Protein AF-A0A401Z4P4-F1 (afdb_monomer)

Secondary structure (DSSP, 8-state):
---------S-S----TT----PPP-PPP--SSSHHHHHHHHHHHHHHHTT--EEEEEEE--TTSHHHHHHHHTT-EEEEEEEEEETTEEEEEEEEEEEE--TT--

Nearest PDB structures (foldseek):
  2cnt-assembly4_D  TM=7.898E-01  e=1.448E-03  Salmonella enterica subsp. enterica serovar Typhimurium str. LT2
  5isv-assembly2_B  TM=7.639E-01  e=3.065E-03  Escherichia coli O157:H7
  3dr8-assembly1_B  TM=7.221E-01  e=4.190E-03  unclassified
  4hnx-assembly1_B  TM=7.242E-01  e=2.439E-01  Saccharomyces cerevisiae S288C
  6hd7-assembly1_u  TM=7.418E-01  e=5.164E-01  Saccharomyces cerevisiae

Solvent-accessible surface area (backbone atoms only — not comparable to full-atom values): 6973 Å² total; per-residue (Å²): 136,82,81,67,87,74,87,76,80,86,83,70,88,70,82,60,96,80,72,77,81,80,75,81,81,83,74,88,87,69,89,83,90,52,55,71,60,52,52,52,51,50,50,50,53,50,28,57,76,67,74,47,48,69,51,74,47,75,36,63,51,53,90,91,33,60,63,49,55,54,43,38,78,74,60,34,41,87,73,48,76,48,71,45,84,39,91,99,50,77,60,45,45,31,27,39,31,37,30,75,53,69,90,79,82,120

Sequence (106 aa):
MWVLVGAW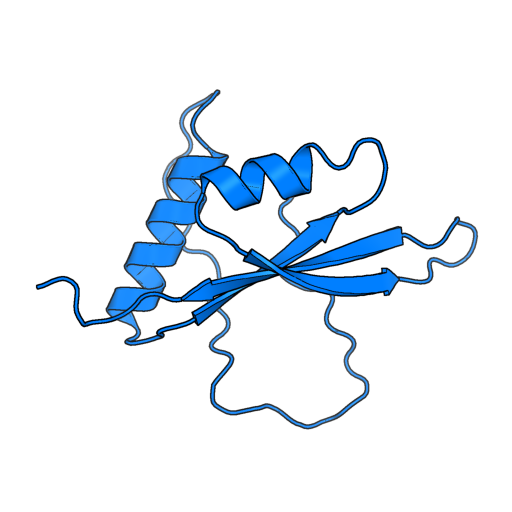SMASGRRSSRCCRIAGHRPPLRRSGGLGAALIEDVRREATRRAVDLIRVDCYAGGDGALVEQYRTFGFSPLTQFAVERPGHPSWPGRLLGMRLNSRQR

pLDDT: mean 71.93, std 25.68, range [21.75, 95.81]

Foldseek 3Di:
DDQPPDDDDPPPPDDPVQDDDPPDDDDDDDDDDCPVVVSLVVVLVVCVVVVRFKDKGWWFCDDPRVRVVVVVVVQKDWDDWDWADDVPDGTGIITMIMHTRPPPPD

Radius of gyration: 14.95 Å; Cα contacts (8 Å, |Δi|>4): 115; chains: 1; bounding box: 30×39×50 Å

InterPro domains:
  IPR016181 Acyl-CoA N-acyltransferase [SSF55729] (31-94)

Organism: NCBI:txid516124

Mean predicted aligned error: 11.23 Å

Structure (mmCIF, N/CA/C/O backbone):
data_AF-A0A401Z4P4-F1
#
_entry.id   AF-A0A401Z4P4-F1
#
loop_
_atom_site.group_PDB
_atom_site.id
_atom_site.type_symbol
_atom_site.label_atom_id
_atom_site.label_alt_id
_atom_site.label_comp_id
_atom_site.label_asym_id
_atom_site.label_entity_id
_atom_site.label_seq_id
_atom_site.pdbx_PDB_ins_code
_atom_site.Cartn_x
_atom_site.Cartn_y
_atom_site.Cartn_z
_atom_site.occupancy
_atom_site.B_iso_or_equiv
_atom_site.auth_seq_id
_atom_site.auth_comp_id
_atom_site.auth_asym_id
_atom_site.auth_atom_id
_atom_site.pdbx_PDB_model_num
ATOM 1 N N . MET A 1 1 ? -6.489 10.898 -11.668 1.00 21.75 1 MET A N 1
ATOM 2 C CA . MET A 1 1 ? -5.570 9.810 -11.278 1.00 21.75 1 MET A CA 1
ATOM 3 C C . MET A 1 1 ? -6.401 8.765 -10.559 1.00 21.75 1 MET A C 1
ATOM 5 O O . MET A 1 1 ? -6.907 9.041 -9.480 1.00 21.75 1 MET A O 1
ATOM 9 N N . TRP A 1 2 ? -6.695 7.665 -11.246 1.00 22.17 2 TRP A N 1
ATOM 10 C CA . TRP A 1 2 ? -7.645 6.649 -10.802 1.00 22.17 2 TRP A CA 1
ATOM 11 C C . TRP A 1 2 ? -6.963 5.715 -9.801 1.00 22.17 2 TRP A C 1
ATOM 13 O O . TRP A 1 2 ? -5.975 5.075 -10.144 1.00 22.17 2 TRP A O 1
ATOM 23 N N . VAL A 1 3 ? -7.487 5.631 -8.577 1.00 26.14 3 VAL A N 1
ATOM 24 C CA . VAL A 1 3 ? -7.255 4.461 -7.724 1.00 26.14 3 VAL A CA 1
ATOM 25 C C . VAL A 1 3 ? -8.168 3.381 -8.289 1.00 26.14 3 VAL A C 1
ATOM 27 O O . VAL A 1 3 ? -9.374 3.388 -8.044 1.00 26.14 3 VAL A O 1
ATOM 30 N N . LEU A 1 4 ? -7.616 2.515 -9.135 1.00 29.33 4 LEU A N 1
ATOM 31 C CA . LEU A 1 4 ? -8.276 1.270 -9.504 1.00 29.33 4 LEU A CA 1
ATOM 32 C C . LEU A 1 4 ? -8.340 0.415 -8.239 1.00 29.33 4 LEU A C 1
ATOM 34 O O . LEU A 1 4 ? -7.389 -0.269 -7.902 1.00 29.33 4 LEU A O 1
ATOM 38 N N . VAL A 1 5 ? -9.459 0.491 -7.520 1.00 34.66 5 VAL A N 1
ATOM 39 C CA . VAL A 1 5 ? -9.862 -0.573 -6.604 1.00 34.66 5 VAL A CA 1
ATOM 40 C C . VAL A 1 5 ? -10.415 -1.685 -7.485 1.00 34.66 5 VAL A C 1
ATOM 42 O O . VAL A 1 5 ? -11.586 -1.657 -7.863 1.00 34.66 5 VAL A O 1
ATOM 45 N N . GLY A 1 6 ? -9.569 -2.652 -7.830 1.00 32.50 6 GLY A N 1
ATOM 46 C CA . GLY A 1 6 ? -10.015 -3.910 -8.414 1.00 32.50 6 GLY A CA 1
ATOM 47 C C . GLY A 1 6 ? -9.419 -4.241 -9.773 1.00 32.50 6 GLY A C 1
ATOM 48 O O . GLY A 1 6 ? -10.048 -4.030 -10.804 1.00 32.50 6 GLY A O 1
ATOM 49 N N . ALA A 1 7 ? -8.303 -4.958 -9.739 1.00 28.70 7 ALA A N 1
ATOM 50 C CA . ALA A 1 7 ? -8.064 -6.066 -10.655 1.00 28.70 7 ALA A CA 1
ATOM 51 C C . ALA A 1 7 ? -7.546 -7.283 -9.870 1.00 28.70 7 ALA A C 1
ATOM 53 O O . ALA A 1 7 ? -6.397 -7.692 -10.007 1.00 28.70 7 ALA A O 1
ATOM 54 N N . TRP A 1 8 ? -8.399 -7.882 -9.027 1.00 32.97 8 TRP A N 1
ATOM 55 C CA . TRP A 1 8 ? -8.172 -9.272 -8.624 1.00 32.97 8 TRP A CA 1
ATOM 56 C C . TRP A 1 8 ? -8.905 -10.189 -9.597 1.00 32.97 8 TRP A C 1
ATOM 58 O O . TRP A 1 8 ? -10.129 -10.124 -9.733 1.00 32.97 8 TRP A O 1
ATOM 68 N N . SER A 1 9 ? -8.107 -10.993 -10.298 1.00 30.97 9 SER A N 1
ATOM 69 C CA . SER A 1 9 ? -8.522 -11.944 -11.319 1.00 30.97 9 SER A CA 1
ATOM 70 C C . SER A 1 9 ? -9.607 -12.895 -10.810 1.00 30.97 9 SER A C 1
ATOM 72 O O . SER A 1 9 ? -9.526 -13.476 -9.728 1.00 30.97 9 SER A O 1
ATOM 74 N N . MET A 1 10 ? -10.616 -13.064 -11.656 1.00 30.31 10 MET A N 1
ATOM 75 C CA . MET A 1 10 ? -11.840 -13.846 -11.496 1.00 30.31 10 MET A CA 1
ATOM 76 C C . MET A 1 10 ? -11.603 -15.376 -11.423 1.00 30.31 10 MET A C 1
ATOM 78 O O . MET A 1 10 ? -12.558 -16.144 -11.416 1.00 30.31 10 MET A O 1
ATOM 82 N N . ALA A 1 11 ? -10.350 -15.843 -11.359 1.00 29.55 11 ALA A N 1
ATOM 83 C CA . ALA A 1 11 ? -9.970 -17.212 -11.719 1.00 29.55 11 ALA A CA 1
ATOM 84 C C . ALA A 1 11 ? -9.945 -18.260 -10.583 1.00 29.55 11 ALA A C 1
ATOM 86 O O . ALA A 1 11 ? -9.622 -19.410 -10.853 1.00 29.55 11 ALA A O 1
ATOM 87 N N . SER A 1 12 ? -10.268 -17.932 -9.323 1.00 32.84 12 SER A N 1
ATOM 88 C CA . SER A 1 12 ? -10.131 -18.915 -8.221 1.00 32.84 12 SER A CA 1
ATOM 89 C C . SER A 1 12 ? -11.370 -19.183 -7.366 1.00 32.84 12 SER A C 1
ATOM 91 O O . SER A 1 12 ? -11.276 -19.974 -6.429 1.00 32.84 12 SER A O 1
ATOM 93 N N . GLY A 1 13 ? -12.534 -18.596 -7.673 1.00 28.41 13 GLY A N 1
ATOM 94 C CA . GLY A 1 13 ? -13.843 -19.028 -7.141 1.00 28.41 13 GLY A CA 1
ATOM 95 C C . GLY A 1 13 ? -14.028 -19.054 -5.610 1.00 28.41 13 GLY A C 1
ATOM 96 O O . GLY A 1 13 ? -15.125 -19.340 -5.137 1.00 28.41 13 GLY A O 1
ATOM 97 N N . ARG A 1 14 ? -13.010 -18.729 -4.807 1.00 31.56 14 ARG A N 1
ATOM 98 C CA . ARG A 1 14 ? -13.059 -18.747 -3.344 1.00 31.56 14 ARG A CA 1
ATOM 99 C C . ARG A 1 14 ? -13.113 -17.325 -2.812 1.00 31.56 14 ARG A C 1
ATOM 101 O O . ARG A 1 14 ? -12.103 -16.683 -2.535 1.00 31.56 14 ARG A O 1
ATOM 108 N N . ARG A 1 15 ? -14.346 -16.846 -2.641 1.00 34.06 15 ARG A N 1
ATOM 109 C CA . ARG A 1 15 ? -14.670 -15.725 -1.755 1.00 34.06 15 ARG A CA 1
ATOM 110 C C . ARG A 1 15 ? -14.253 -16.110 -0.335 1.00 34.06 15 ARG A C 1
ATOM 112 O O . ARG A 1 15 ? -14.927 -16.902 0.311 1.00 34.06 15 ARG A O 1
ATOM 119 N N . SER A 1 16 ? -13.145 -15.559 0.153 1.00 35.44 16 SER A N 1
ATOM 120 C CA . SER A 1 16 ? -12.899 -15.533 1.593 1.00 35.44 16 SER A CA 1
ATOM 121 C C . SER A 1 16 ? -13.868 -14.526 2.205 1.00 35.44 16 SER A C 1
ATOM 123 O O . SER A 1 16 ? -13.839 -13.348 1.843 1.00 35.44 16 SER A O 1
ATOM 125 N N . SER A 1 17 ? -14.716 -14.976 3.130 1.00 35.88 17 SER A N 1
ATOM 126 C CA . SER A 1 17 ? -15.759 -14.185 3.803 1.00 35.88 17 SER A CA 1
ATOM 127 C C . SER A 1 17 ? -15.235 -12.969 4.589 1.00 35.88 17 SER A C 1
ATOM 129 O O . SER A 1 17 ? -16.018 -12.259 5.207 1.00 35.88 17 SER A O 1
ATOM 131 N N . ARG A 1 18 ? -13.918 -12.712 4.577 1.00 39.59 18 ARG A N 1
ATOM 132 C CA . ARG A 1 18 ? -13.254 -11.598 5.273 1.00 39.59 18 ARG A CA 1
ATOM 133 C C . ARG A 1 18 ? -12.833 -10.432 4.365 1.00 39.59 18 ARG A C 1
ATOM 135 O O . ARG A 1 18 ? -12.340 -9.433 4.873 1.00 39.59 18 ARG A O 1
ATOM 142 N N . CYS A 1 19 ? -13.009 -10.522 3.043 1.00 35.31 19 CYS A N 1
ATOM 143 C CA . CYS A 1 19 ? -12.740 -9.408 2.122 1.00 35.31 19 CYS A CA 1
ATOM 144 C C . CYS A 1 19 ? -14.027 -8.616 1.860 1.00 35.31 19 CYS A C 1
ATOM 146 O O . CYS A 1 19 ? -14.739 -8.859 0.885 1.00 35.31 19 CYS A O 1
ATOM 148 N N . CYS A 1 20 ? -14.338 -7.662 2.736 1.00 37.72 20 CYS A N 1
ATOM 149 C CA . CYS A 1 20 ? -15.434 -6.732 2.492 1.00 37.72 20 CYS A CA 1
ATOM 150 C C . CYS A 1 20 ? -14.987 -5.699 1.444 1.00 37.72 20 CYS A C 1
ATOM 152 O O . CYS A 1 20 ? -14.068 -4.916 1.685 1.00 37.72 20 CYS A O 1
ATOM 154 N N . ARG A 1 21 ? -15.614 -5.695 0.261 1.00 46.53 21 ARG A N 1
ATOM 155 C CA . ARG A 1 21 ? -15.406 -4.643 -0.743 1.00 46.53 21 ARG A CA 1
ATOM 156 C C . ARG A 1 21 ? -16.045 -3.357 -0.220 1.00 46.53 21 ARG A C 1
ATOM 158 O O . ARG A 1 21 ? -17.269 -3.232 -0.210 1.00 46.53 21 ARG A O 1
ATOM 165 N N . ILE A 1 22 ? -15.226 -2.397 0.200 1.00 52.00 22 ILE A N 1
ATOM 166 C CA . ILE A 1 22 ? -15.696 -1.035 0.452 1.00 52.00 22 ILE A CA 1
ATOM 167 C C . ILE A 1 22 ? -15.896 -0.377 -0.917 1.00 52.00 22 ILE A C 1
ATOM 169 O O . ILE A 1 22 ? -14.951 0.091 -1.546 1.00 52.00 22 ILE A O 1
ATOM 173 N N . ALA A 1 23 ? -17.128 -0.424 -1.425 1.00 47.38 23 ALA A N 1
ATOM 174 C CA . ALA A 1 23 ? -17.535 0.407 -2.550 1.00 47.38 23 ALA A CA 1
ATOM 175 C C . ALA A 1 23 ? -17.466 1.875 -2.101 1.00 47.38 23 ALA A C 1
ATOM 177 O O . ALA A 1 23 ? -18.004 2.221 -1.049 1.00 47.38 23 ALA A O 1
ATOM 178 N N . GLY A 1 24 ? -16.740 2.701 -2.856 1.00 44.22 24 GLY A N 1
ATOM 179 C CA . GLY A 1 24 ? -16.368 4.056 -2.459 1.00 44.22 24 GLY A CA 1
ATOM 180 C C . GLY A 1 24 ? -17.568 4.943 -2.126 1.00 44.22 24 GLY A C 1
ATOM 181 O O . GLY A 1 24 ? -18.374 5.264 -2.996 1.00 44.22 24 GLY A O 1
ATOM 182 N N . HIS A 1 25 ? -17.644 5.389 -0.874 1.00 45.06 25 HIS A N 1
ATOM 183 C CA . HIS A 1 25 ? -18.387 6.591 -0.514 1.00 45.06 25 HIS A CA 1
ATOM 184 C C . HIS A 1 25 ? -17.655 7.790 -1.134 1.00 45.06 25 HIS A C 1
ATOM 186 O O . HIS A 1 25 ? -16.433 7.881 -1.022 1.00 45.06 25 HIS A O 1
ATOM 192 N N . ARG A 1 26 ? -18.366 8.677 -1.838 1.00 46.09 26 ARG A N 1
ATOM 193 C CA . ARG A 1 26 ? -17.775 9.797 -2.586 1.00 46.09 26 ARG A CA 1
ATOM 194 C C . ARG A 1 26 ? -17.856 11.079 -1.741 1.00 46.09 26 ARG A C 1
ATOM 196 O O . ARG A 1 26 ? -18.898 11.728 -1.765 1.00 46.09 26 ARG A O 1
ATOM 203 N N . PRO A 1 27 ? -16.814 11.45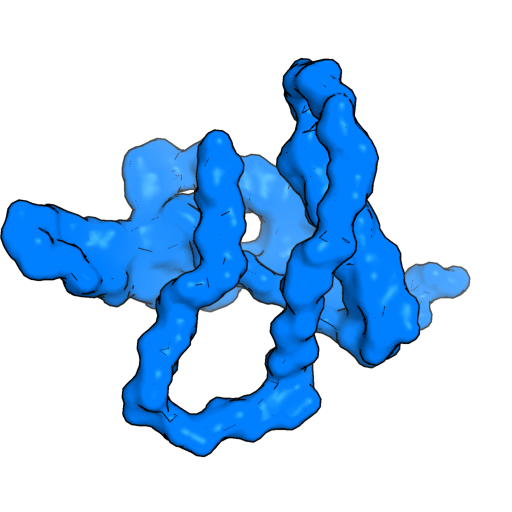3 -0.976 1.00 49.06 27 PRO A N 1
ATOM 204 C CA . PRO A 1 27 ? -16.781 12.744 -0.290 1.00 49.06 27 PRO A CA 1
ATOM 205 C C . PRO A 1 27 ? -16.677 13.905 -1.304 1.00 49.06 27 PRO A C 1
ATOM 207 O O . PRO A 1 27 ? -16.158 13.712 -2.412 1.00 49.06 27 PRO A O 1
ATOM 210 N N . PRO A 1 28 ? -17.143 15.121 -0.961 1.00 41.91 28 PRO A N 1
ATOM 211 C CA . PRO A 1 28 ? -16.973 16.299 -1.809 1.00 41.91 28 PRO A CA 1
ATOM 212 C C . PRO A 1 28 ? -15.482 16.628 -2.007 1.00 41.91 28 PRO A C 1
ATOM 214 O O . PRO A 1 28 ? -14.702 16.695 -1.059 1.00 41.91 28 PRO A O 1
ATOM 217 N N . LEU A 1 29 ? -15.080 16.826 -3.265 1.00 45.69 29 LEU A N 1
ATOM 218 C CA . LEU A 1 29 ? -13.685 17.008 -3.679 1.00 45.69 29 LEU A CA 1
ATOM 219 C C . LEU A 1 29 ? -13.190 18.439 -3.391 1.00 45.69 29 LEU A C 1
ATOM 221 O O . LEU A 1 29 ? -13.708 19.396 -3.962 1.00 45.69 29 LEU A O 1
ATOM 225 N N . ARG A 1 30 ? -12.124 18.590 -2.592 1.00 42.72 30 ARG A N 1
ATOM 226 C CA . ARG A 1 30 ? -11.294 19.813 -2.533 1.00 42.72 30 ARG A CA 1
ATOM 227 C C . ARG A 1 30 ? -9.908 19.531 -3.149 1.00 42.72 30 ARG A C 1
ATOM 229 O O . ARG A 1 30 ? -9.287 18.522 -2.826 1.00 42.72 30 ARG A O 1
ATOM 236 N N . ARG A 1 31 ? -9.436 20.388 -4.069 1.00 41.69 31 ARG A N 1
ATOM 237 C CA . ARG A 1 31 ? -8.062 20.371 -4.645 1.00 41.69 31 ARG A CA 1
ATOM 238 C C . ARG A 1 31 ? -7.061 20.867 -3.584 1.00 41.69 31 ARG A C 1
ATOM 240 O O . ARG A 1 31 ? -7.454 21.689 -2.771 1.00 41.69 31 ARG A O 1
ATOM 247 N N . SER A 1 32 ? -5.779 20.509 -3.513 1.00 44.78 32 SER A N 1
ATOM 248 C CA . SER A 1 32 ? -4.899 19.506 -4.137 1.00 44.78 32 SER A CA 1
ATOM 249 C C . SER A 1 32 ? -3.698 19.396 -3.183 1.00 44.78 32 SER A C 1
ATOM 251 O O . SER A 1 32 ? -3.110 20.418 -2.850 1.00 44.78 32 SER A O 1
ATOM 253 N N . GLY A 1 33 ? -3.375 18.191 -2.702 1.00 51.66 33 GLY A N 1
ATOM 254 C CA . GLY A 1 33 ? -2.293 17.947 -1.727 1.00 51.66 33 GLY A CA 1
ATOM 255 C C . GLY A 1 33 ? -2.681 16.977 -0.604 1.00 51.66 33 GLY A C 1
ATOM 256 O O . GLY A 1 33 ? -1.837 16.258 -0.090 1.00 51.66 33 GLY A O 1
ATOM 257 N N . GLY A 1 34 ? -3.980 16.875 -0.300 1.00 63.97 34 GLY A N 1
ATOM 258 C CA . GLY A 1 34 ? -4.505 15.994 0.752 1.00 63.97 34 GLY A CA 1
ATOM 259 C C . GLY A 1 34 ? -5.470 14.907 0.277 1.00 63.97 34 GLY A C 1
ATOM 260 O O . GLY A 1 34 ? -5.935 14.128 1.097 1.00 63.97 34 GLY A O 1
ATOM 261 N N . LEU A 1 35 ? -5.790 14.825 -1.023 1.00 76.94 35 LEU A N 1
ATOM 262 C CA . LEU A 1 35 ? -6.832 13.910 -1.518 1.00 76.94 35 LEU A CA 1
ATOM 263 C C . LEU A 1 35 ? -6.524 12.437 -1.221 1.00 76.94 35 LEU A C 1
ATOM 265 O O . LEU A 1 35 ? -7.423 11.704 -0.829 1.00 76.94 35 LEU A O 1
ATOM 269 N N . GLY A 1 36 ? -5.266 12.009 -1.361 1.00 78.75 36 GLY A N 1
ATOM 270 C CA . GLY A 1 36 ? -4.872 10.636 -1.029 1.00 78.75 36 GLY A CA 1
ATOM 271 C C . GLY A 1 36 ? -5.075 10.321 0.455 1.00 78.75 36 GLY A C 1
ATOM 272 O O . GLY A 1 36 ? -5.701 9.321 0.793 1.00 78.75 36 GLY A O 1
ATOM 273 N N . ALA A 1 37 ? -4.620 11.219 1.332 1.00 82.56 37 ALA A N 1
ATOM 274 C CA . ALA A 1 37 ? -4.780 11.074 2.776 1.00 82.56 37 ALA A CA 1
ATOM 275 C C . ALA A 1 37 ? -6.261 11.097 3.194 1.00 82.56 37 ALA A C 1
ATOM 277 O O . ALA A 1 37 ? -6.691 10.235 3.955 1.00 82.56 37 ALA A O 1
ATOM 278 N N . ALA A 1 38 ? -7.051 12.024 2.643 1.00 85.56 38 ALA A N 1
ATOM 279 C CA . ALA A 1 38 ? -8.480 12.153 2.924 1.00 85.56 38 ALA A CA 1
ATOM 280 C C . ALA A 1 38 ? -9.268 10.904 2.498 1.00 85.56 38 ALA A C 1
ATOM 282 O O . ALA A 1 38 ? -10.087 10.400 3.263 1.00 85.56 38 ALA A O 1
ATOM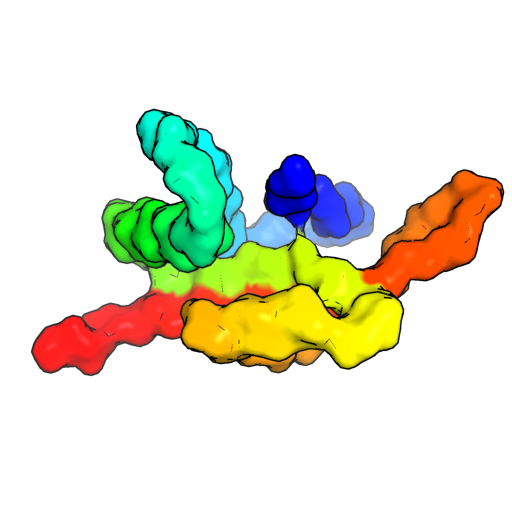 283 N N . LEU A 1 39 ? -8.976 10.350 1.315 1.00 87.75 39 LEU A N 1
ATOM 284 C CA . LEU A 1 39 ? -9.601 9.106 0.856 1.00 87.75 39 LEU A CA 1
ATOM 285 C C . LEU A 1 39 ? -9.251 7.924 1.766 1.00 87.75 39 LEU A C 1
ATOM 287 O O . LEU A 1 39 ? -10.115 7.106 2.071 1.00 87.75 39 LEU A O 1
ATOM 291 N N . ILE A 1 40 ? -8.003 7.826 2.226 1.00 88.62 40 ILE A N 1
ATOM 292 C CA . ILE A 1 40 ? -7.588 6.752 3.137 1.00 88.62 40 ILE A CA 1
ATOM 293 C C . ILE A 1 40 ? -8.257 6.900 4.501 1.00 88.62 40 ILE A C 1
ATOM 295 O O . ILE A 1 40 ? -8.683 5.905 5.086 1.00 88.62 40 ILE A O 1
ATOM 299 N N . GLU A 1 41 ? -8.389 8.125 5.002 1.00 89.62 41 GLU A N 1
ATOM 300 C CA . GLU A 1 41 ? -9.113 8.401 6.237 1.00 89.62 41 GLU A CA 1
ATOM 301 C C . GLU A 1 41 ? -10.593 7.999 6.130 1.00 89.62 41 GLU A C 1
ATOM 303 O O . GLU A 1 41 ? -11.131 7.350 7.029 1.00 89.62 41 GLU A O 1
ATOM 308 N N . ASP A 1 42 ? -11.237 8.293 4.999 1.00 88.31 42 ASP A N 1
ATOM 309 C CA . ASP A 1 42 ? -12.605 7.856 4.721 1.00 88.31 42 ASP A CA 1
ATOM 310 C C . ASP A 1 42 ? -12.739 6.335 4.677 1.00 88.31 42 ASP A C 1
ATOM 312 O O . ASP A 1 42 ? -13.673 5.775 5.256 1.00 88.31 42 ASP A O 1
ATOM 316 N N . VAL A 1 43 ? -11.785 5.646 4.048 1.00 88.81 43 VAL A N 1
ATOM 317 C CA . VAL A 1 43 ? -11.760 4.179 4.021 1.00 88.81 43 VAL A CA 1
ATOM 318 C C . VAL A 1 43 ? -11.571 3.608 5.428 1.00 88.81 43 VAL A C 1
ATOM 320 O O . VAL A 1 43 ? -12.226 2.624 5.767 1.00 88.81 43 VAL A O 1
ATOM 323 N N . ARG A 1 44 ? -10.742 4.229 6.280 1.00 88.56 44 ARG A N 1
ATOM 324 C CA . ARG A 1 44 ? -10.601 3.839 7.695 1.00 88.56 44 ARG A CA 1
ATOM 325 C C . ARG A 1 44 ? -11.915 4.004 8.452 1.00 88.56 44 ARG A C 1
ATOM 327 O O . ARG A 1 44 ? -12.338 3.067 9.123 1.00 88.56 44 ARG A O 1
ATOM 334 N N . ARG A 1 45 ? -12.584 5.155 8.311 1.00 88.69 45 ARG A N 1
ATOM 335 C CA . ARG A 1 45 ? -13.900 5.396 8.926 1.00 88.69 45 ARG A CA 1
ATOM 336 C C . ARG A 1 45 ? -14.914 4.344 8.496 1.00 88.69 45 ARG A C 1
ATOM 338 O O . ARG A 1 45 ? -15.634 3.810 9.333 1.00 88.69 45 ARG A O 1
ATOM 345 N N . GLU A 1 46 ? -14.958 4.032 7.206 1.00 89.12 46 GLU A N 1
ATOM 346 C CA . GLU A 1 46 ? -15.893 3.045 6.675 1.00 89.12 46 GLU A CA 1
ATOM 347 C C . GLU A 1 46 ? -15.572 1.618 7.130 1.00 89.12 46 GLU A C 1
ATOM 349 O O . GLU A 1 46 ? -16.482 0.870 7.479 1.00 89.12 46 GLU A O 1
ATOM 354 N N . ALA A 1 47 ? -14.294 1.245 7.193 1.00 87.00 47 ALA A N 1
ATOM 355 C CA . ALA A 1 47 ? -13.878 -0.044 7.729 1.00 87.00 47 ALA A CA 1
ATOM 356 C C . ALA A 1 47 ? -14.278 -0.190 9.206 1.00 87.00 47 ALA A C 1
ATOM 358 O O . ALA A 1 47 ? -14.872 -1.203 9.570 1.00 87.00 47 ALA A O 1
ATOM 359 N N . THR A 1 48 ? -14.080 0.852 10.022 1.00 86.19 48 THR A N 1
ATOM 360 C CA . THR A 1 48 ? -14.558 0.880 11.413 1.00 86.19 48 THR A CA 1
ATOM 361 C C . THR A 1 48 ? -16.081 0.757 11.493 1.00 86.19 48 THR A C 1
ATOM 363 O O . THR A 1 48 ? -16.575 -0.075 12.251 1.00 86.19 48 THR A O 1
ATOM 366 N N . ARG A 1 49 ? -16.840 1.519 10.685 1.00 85.62 49 ARG A N 1
ATOM 367 C CA . ARG A 1 49 ? -18.316 1.423 10.635 1.00 85.62 49 ARG A CA 1
ATOM 368 C C . ARG A 1 49 ? -18.804 0.017 10.292 1.00 85.62 49 ARG A C 1
ATOM 370 O O . ARG A 1 49 ? -19.839 -0.405 10.794 1.00 85.62 49 ARG A O 1
ATOM 377 N N . ARG A 1 50 ? -18.065 -0.705 9.448 1.00 85.56 50 ARG A N 1
ATOM 378 C CA . ARG A 1 50 ? -18.382 -2.078 9.029 1.00 85.56 50 ARG A CA 1
ATOM 379 C C . ARG A 1 50 ? -17.745 -3.162 9.901 1.00 85.56 50 ARG A C 1
ATOM 381 O O . ARG A 1 50 ? -17.868 -4.333 9.554 1.00 85.56 50 ARG A O 1
ATOM 388 N N . ALA A 1 51 ? -17.059 -2.798 10.987 1.00 88.38 51 ALA A N 1
ATOM 389 C CA . ALA A 1 51 ? -16.298 -3.722 11.831 1.00 88.38 51 ALA A CA 1
ATOM 390 C C . ALA A 1 51 ? -15.286 -4.591 11.047 1.00 88.38 51 ALA A C 1
ATOM 392 O O . ALA A 1 51 ? -15.081 -5.766 11.347 1.00 88.38 51 ALA A O 1
ATOM 393 N N . VAL A 1 52 ? -14.649 -4.008 10.028 1.00 88.62 52 VAL A N 1
ATOM 394 C CA . VAL A 1 52 ? -13.575 -4.630 9.246 1.00 88.62 52 VAL A CA 1
ATOM 395 C C . VAL A 1 52 ? -12.230 -4.166 9.794 1.00 88.62 52 VAL A C 1
ATOM 397 O O . VAL A 1 52 ? -11.972 -2.972 9.917 1.00 88.62 52 VAL A O 1
ATOM 400 N N . ASP A 1 53 ? -11.348 -5.116 10.080 1.00 88.81 53 ASP A N 1
ATOM 401 C CA . ASP A 1 53 ? -10.048 -4.884 10.713 1.00 88.81 53 ASP A CA 1
ATOM 402 C C . ASP A 1 53 ? -8.883 -4.797 9.713 1.00 88.81 53 ASP A C 1
ATOM 404 O O . ASP A 1 53 ? -7.733 -4.624 10.115 1.00 88.81 53 ASP A O 1
ATOM 408 N N . LEU A 1 54 ? -9.149 -4.930 8.409 1.00 89.44 54 LEU A N 1
ATOM 409 C CA . LEU A 1 54 ? -8.113 -5.049 7.387 1.00 89.44 54 LEU A CA 1
ATOM 410 C C . LEU A 1 54 ? -8.490 -4.368 6.071 1.00 89.44 54 LEU A C 1
ATOM 412 O O . LEU A 1 54 ? -9.429 -4.768 5.384 1.00 89.44 54 LEU A O 1
ATOM 416 N N . ILE A 1 55 ? -7.676 -3.390 5.680 1.00 92.44 55 ILE A N 1
ATOM 417 C CA . ILE A 1 55 ? -7.750 -2.694 4.393 1.00 92.44 55 ILE A CA 1
ATOM 418 C C . ILE A 1 55 ? -6.590 -3.160 3.515 1.00 92.44 55 ILE A C 1
ATOM 420 O O . ILE A 1 55 ? -5.465 -3.311 3.995 1.00 92.44 55 ILE A O 1
ATOM 424 N N . ARG A 1 56 ? -6.846 -3.381 2.222 1.00 93.81 56 ARG A N 1
ATOM 425 C CA . ARG A 1 56 ? -5.817 -3.722 1.232 1.00 93.81 56 ARG A CA 1
ATOM 426 C C . ARG A 1 56 ? -5.959 -2.895 -0.037 1.00 93.81 56 ARG A C 1
ATOM 428 O O . ARG A 1 56 ? -7.077 -2.547 -0.408 1.00 93.81 56 ARG A O 1
ATOM 435 N N . VAL A 1 57 ? -4.830 -2.642 -0.693 1.00 91.81 57 VAL A N 1
ATOM 436 C CA . VAL A 1 57 ? -4.755 -1.970 -1.998 1.00 91.81 57 VAL A CA 1
ATOM 437 C C . VAL A 1 57 ? -3.767 -2.686 -2.916 1.00 91.81 57 VAL A C 1
ATOM 439 O O . VAL A 1 57 ? -2.712 -3.147 -2.476 1.00 91.81 57 VAL A O 1
ATOM 442 N N . ASP A 1 58 ? -4.111 -2.771 -4.192 1.00 91.19 58 ASP A N 1
ATOM 443 C CA . ASP A 1 58 ? -3.207 -3.032 -5.302 1.00 91.19 58 ASP A CA 1
ATOM 444 C C . ASP A 1 58 ? -2.475 -1.736 -5.670 1.00 91.19 58 ASP A C 1
ATOM 446 O O . ASP A 1 58 ? -3.048 -0.786 -6.195 1.00 91.19 58 ASP A O 1
ATOM 450 N N . CYS A 1 59 ? -1.183 -1.678 -5.357 1.00 92.25 59 CYS A N 1
ATOM 451 C CA . CYS A 1 59 ? -0.339 -0.519 -5.612 1.00 92.25 59 CYS A CA 1
ATOM 452 C C . CYS A 1 59 ? 0.567 -0.786 -6.812 1.00 92.25 59 CYS A C 1
ATOM 454 O O . CYS A 1 59 ? 1.153 -1.863 -6.917 1.00 92.25 59 CYS A O 1
ATOM 456 N N . TYR A 1 60 ? 0.737 0.206 -7.689 1.00 91.81 60 TYR A N 1
ATOM 457 C CA . TYR A 1 60 ? 1.801 0.156 -8.690 1.00 91.81 60 TYR A CA 1
ATOM 458 C C . TYR A 1 60 ? 3.159 0.057 -7.992 1.00 91.81 60 TYR A C 1
ATOM 460 O O . TYR A 1 60 ? 3.416 0.782 -7.030 1.00 91.81 60 TYR A O 1
ATOM 468 N N . ALA A 1 61 ? 4.010 -0.841 -8.478 1.00 91.50 61 ALA A N 1
ATOM 469 C CA . ALA A 1 61 ? 5.314 -1.132 -7.892 1.00 91.50 61 ALA A CA 1
ATOM 470 C C . ALA A 1 61 ? 6.475 -0.975 -8.885 1.00 91.50 61 ALA A C 1
ATOM 472 O O . ALA A 1 61 ? 7.573 -1.449 -8.608 1.00 91.50 61 ALA A O 1
ATOM 473 N N . GLY A 1 62 ? 6.230 -0.361 -10.044 1.00 88.56 62 GLY A N 1
ATOM 474 C CA . GLY A 1 62 ? 7.286 0.007 -10.987 1.00 88.56 62 GLY A CA 1
ATOM 475 C C . GLY A 1 62 ? 7.821 1.419 -10.739 1.00 88.56 62 GLY A C 1
ATOM 476 O O . GLY A 1 62 ? 7.390 2.112 -9.817 1.00 88.56 62 GLY A O 1
ATOM 477 N N . GLY A 1 63 ? 8.738 1.862 -11.600 1.00 90.50 63 GLY A N 1
ATOM 478 C CA . GLY A 1 63 ? 9.436 3.137 -11.421 1.00 90.50 63 GLY A CA 1
ATOM 479 C C . GLY A 1 63 ? 10.394 3.096 -10.229 1.00 90.50 63 GLY A C 1
ATOM 480 O O . GLY A 1 63 ? 11.063 2.092 -10.006 1.00 90.50 63 GLY A O 1
ATOM 481 N N . ASP A 1 64 ? 10.438 4.183 -9.465 1.00 89.94 64 ASP A N 1
ATOM 482 C CA . ASP A 1 64 ? 11.267 4.356 -8.263 1.00 89.94 64 ASP A CA 1
ATOM 483 C C . ASP A 1 64 ? 10.623 3.801 -6.976 1.00 89.94 64 ASP A C 1
ATOM 485 O O . ASP A 1 64 ? 11.227 3.833 -5.907 1.00 89.94 64 ASP A O 1
ATOM 489 N N . GLY A 1 65 ? 9.387 3.297 -7.057 1.00 88.69 65 GLY A N 1
ATOM 490 C CA . GLY A 1 65 ? 8.642 2.820 -5.894 1.00 88.69 65 GLY A CA 1
ATOM 491 C C . GLY A 1 65 ? 8.082 3.930 -4.996 1.00 88.69 65 GLY A C 1
ATOM 492 O O . GLY A 1 65 ? 7.527 3.611 -3.942 1.00 88.69 65 GLY A O 1
ATOM 493 N N . ALA A 1 66 ? 8.132 5.205 -5.403 1.00 90.56 66 ALA A N 1
ATOM 494 C CA . ALA A 1 66 ? 7.654 6.332 -4.597 1.00 90.56 66 ALA A CA 1
ATOM 495 C C . ALA A 1 66 ? 6.187 6.180 -4.166 1.00 90.56 66 ALA A C 1
ATOM 497 O O . ALA A 1 66 ? 5.813 6.570 -3.060 1.00 90.56 66 ALA A O 1
ATOM 498 N N . LEU A 1 67 ? 5.351 5.552 -5.002 1.00 89.44 67 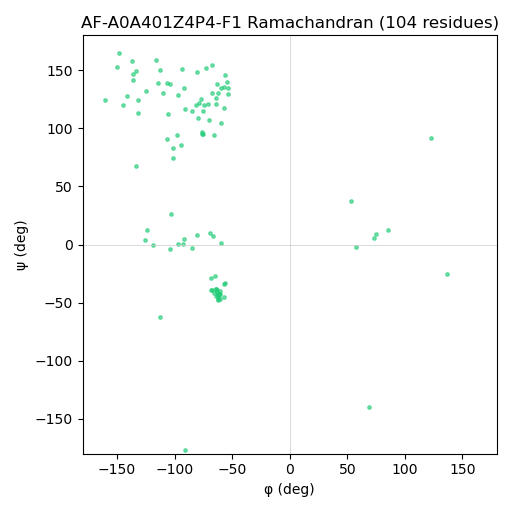LEU A N 1
ATOM 499 C CA . LEU A 1 67 ? 3.955 5.295 -4.652 1.00 89.44 67 LEU A CA 1
ATOM 500 C C . LEU A 1 67 ? 3.831 4.308 -3.483 1.00 89.44 67 LEU A C 1
ATOM 502 O O . LEU A 1 67 ? 3.030 4.528 -2.579 1.00 89.44 67 LEU A O 1
ATOM 506 N N . VAL A 1 68 ? 4.638 3.245 -3.466 1.00 92.12 68 VAL A N 1
ATOM 507 C CA . VAL A 1 68 ? 4.652 2.283 -2.356 1.00 92.12 68 VAL A CA 1
ATOM 508 C C . VAL A 1 68 ? 5.079 2.984 -1.070 1.00 92.12 68 VAL A C 1
ATOM 510 O O . VAL A 1 68 ? 4.416 2.823 -0.046 1.00 92.12 68 VAL A O 1
ATOM 513 N N . GLU A 1 69 ? 6.125 3.808 -1.130 1.00 93.25 69 GLU A N 1
ATOM 514 C CA . GLU A 1 69 ? 6.599 4.578 0.022 1.00 93.25 69 GLU A CA 1
ATOM 515 C C . GLU A 1 69 ? 5.552 5.578 0.521 1.00 93.25 69 GLU A C 1
ATOM 517 O O . 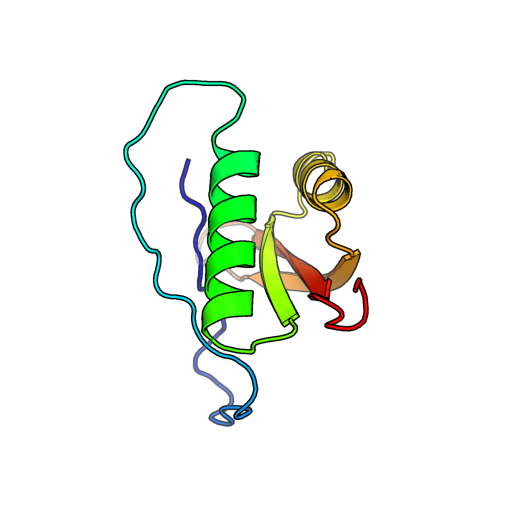GLU A 1 69 ? 5.311 5.673 1.724 1.00 93.25 69 GLU A O 1
ATOM 522 N N . GLN A 1 70 ? 4.823 6.237 -0.381 1.00 90.94 70 GLN A N 1
ATOM 523 C CA . GLN A 1 70 ? 3.708 7.099 -0.002 1.00 90.94 70 GLN A CA 1
ATOM 524 C C . GLN A 1 70 ? 2.611 6.327 0.750 1.00 90.94 70 GLN A C 1
ATOM 526 O O . GLN A 1 70 ? 2.110 6.802 1.764 1.00 90.94 70 GLN A O 1
ATOM 531 N N . TYR A 1 71 ? 2.239 5.119 0.319 1.00 92.00 71 TYR A N 1
ATOM 532 C CA . TYR A 1 71 ? 1.262 4.315 1.066 1.00 92.00 71 TYR A CA 1
ATOM 533 C C . TYR A 1 71 ? 1.798 3.825 2.417 1.00 92.00 71 TYR A C 1
ATOM 535 O O . TYR A 1 71 ? 1.020 3.678 3.365 1.00 92.00 71 TYR A O 1
ATOM 543 N N . ARG A 1 72 ? 3.114 3.622 2.548 1.00 93.62 72 ARG A N 1
ATOM 544 C CA . ARG A 1 72 ? 3.738 3.301 3.839 1.00 93.62 72 ARG A CA 1
ATOM 545 C C . ARG A 1 72 ? 3.601 4.443 4.842 1.00 93.62 72 ARG A C 1
ATOM 547 O O . ARG A 1 72 ? 3.305 4.166 6.002 1.00 93.62 72 ARG A O 1
ATOM 554 N N . THR A 1 73 ? 3.707 5.708 4.417 1.00 92.19 73 THR A N 1
ATOM 555 C CA . THR A 1 73 ? 3.456 6.855 5.319 1.00 92.19 73 THR A CA 1
ATOM 556 C C . THR A 1 73 ? 2.002 6.911 5.794 1.00 92.19 73 THR A C 1
ATOM 558 O O . THR A 1 73 ? 1.723 7.345 6.909 1.00 92.19 73 THR A O 1
ATOM 561 N N . PHE A 1 74 ? 1.070 6.368 5.006 1.00 90.19 74 PHE A N 1
ATOM 562 C CA . PHE A 1 74 ? -0.324 6.177 5.404 1.00 90.19 74 PHE A CA 1
ATOM 563 C C . PHE A 1 74 ? -0.563 4.936 6.285 1.00 90.19 74 PHE A C 1
ATOM 565 O O . PHE A 1 74 ? -1.714 4.606 6.568 1.00 90.19 74 PHE A O 1
ATOM 572 N N . GLY A 1 75 ? 0.482 4.242 6.744 1.00 92.31 75 GLY A N 1
ATOM 573 C CA . GLY A 1 75 ? 0.378 3.098 7.655 1.00 92.31 75 GLY A CA 1
ATOM 574 C C . GLY A 1 75 ? 0.121 1.751 6.975 1.00 92.31 75 GLY A C 1
ATOM 575 O O . GLY A 1 75 ? -0.205 0.774 7.651 1.00 92.31 75 GLY A O 1
ATOM 576 N N . PHE A 1 76 ? 0.262 1.667 5.650 1.00 94.88 76 PHE A N 1
ATOM 577 C CA . PHE A 1 76 ? 0.243 0.383 4.958 1.00 94.88 76 PHE A CA 1
ATOM 578 C C . PHE A 1 76 ? 1.596 -0.326 5.056 1.00 94.88 76 PHE A C 1
ATOM 580 O O . PHE A 1 76 ? 2.658 0.288 5.062 1.00 94.88 76 PHE A O 1
ATOM 587 N N . SER A 1 77 ? 1.555 -1.653 5.068 1.00 95.38 77 SER A N 1
ATOM 588 C CA . SER A 1 77 ? 2.724 -2.522 4.984 1.00 95.38 77 SER A CA 1
ATOM 589 C C . SER A 1 77 ? 2.702 -3.323 3.678 1.00 95.38 77 SER A C 1
ATOM 591 O O . SER A 1 77 ? 1.636 -3.813 3.286 1.00 95.38 77 SER A O 1
ATOM 593 N N . PRO A 1 78 ? 3.850 -3.491 2.999 1.00 94.50 78 PRO A N 1
ATOM 594 C CA . PRO A 1 78 ? 3.979 -4.411 1.876 1.00 94.50 78 PRO A CA 1
ATOM 595 C C . PRO A 1 78 ? 3.604 -5.847 2.239 1.00 94.50 78 PRO A C 1
ATOM 597 O O . PRO A 1 78 ? 4.035 -6.346 3.273 1.00 94.50 78 PRO A O 1
ATOM 600 N N . LEU A 1 79 ? 2.835 -6.518 1.377 1.00 93.75 79 LEU A N 1
ATOM 601 C CA . LEU A 1 79 ? 2.458 -7.923 1.555 1.00 93.75 79 LEU A CA 1
ATOM 602 C C . LEU A 1 79 ? 3.090 -8.826 0.495 1.00 93.75 79 LEU A C 1
ATOM 604 O O . LEU A 1 79 ? 3.859 -9.716 0.829 1.00 93.75 79 LEU A O 1
ATOM 608 N N . THR A 1 80 ? 2.765 -8.617 -0.781 1.00 94.31 80 THR A N 1
ATOM 609 C CA . THR A 1 80 ? 3.289 -9.447 -1.878 1.00 94.31 80 THR A CA 1
ATOM 610 C C . THR A 1 80 ? 3.409 -8.647 -3.167 1.00 94.31 80 THR A C 1
ATOM 612 O O . THR A 1 80 ? 2.668 -7.684 -3.361 1.00 94.31 80 THR A O 1
ATOM 615 N N . GLN A 1 81 ? 4.335 -9.029 -4.042 1.00 94.69 81 GLN A N 1
ATOM 616 C CA . GLN A 1 81 ? 4.445 -8.494 -5.398 1.00 94.69 81 GLN A CA 1
ATOM 617 C C . GLN A 1 81 ? 3.674 -9.375 -6.378 1.00 94.69 81 GLN A C 1
ATOM 619 O O . GLN A 1 81 ? 3.525 -10.576 -6.172 1.00 94.69 81 GLN A O 1
ATOM 624 N N . PHE A 1 82 ? 3.183 -8.769 -7.450 1.00 92.25 82 PHE A N 1
ATOM 625 C CA . PHE A 1 82 ? 2.538 -9.470 -8.547 1.00 92.25 82 PHE A CA 1
ATOM 626 C C . PHE A 1 82 ? 2.793 -8.738 -9.863 1.00 92.25 82 PHE A C 1
ATOM 628 O O . PHE A 1 82 ? 3.206 -7.581 -9.886 1.00 92.25 82 PHE A O 1
ATOM 635 N N . ALA A 1 83 ? 2.540 -9.424 -10.965 1.00 93.31 83 ALA A N 1
ATOM 636 C CA . ALA A 1 83 ? 2.643 -8.889 -12.310 1.00 93.31 83 ALA A CA 1
ATOM 637 C C . ALA A 1 83 ? 1.298 -9.109 -13.007 1.00 93.31 83 ALA A C 1
ATOM 639 O O . ALA A 1 83 ? 0.732 -10.198 -12.923 1.00 93.31 83 ALA A O 1
ATOM 640 N N . VAL A 1 84 ? 0.766 -8.071 -13.653 1.00 92.69 84 VAL A N 1
ATOM 641 C CA . VAL A 1 84 ? -0.464 -8.163 -14.449 1.00 92.69 84 VAL A CA 1
ATOM 642 C C . VAL A 1 84 ? -0.081 -8.133 -15.915 1.00 92.69 84 VAL A C 1
ATOM 644 O O . VAL A 1 84 ? 0.394 -7.115 -16.421 1.00 92.69 84 VAL A O 1
ATOM 647 N N . GLU A 1 85 ? -0.291 -9.250 -16.598 1.00 94.50 85 GLU A N 1
ATOM 648 C CA . GLU A 1 85 ? -0.070 -9.339 -18.035 1.00 94.50 85 GLU A CA 1
ATOM 649 C C . GLU A 1 85 ? -1.019 -8.408 -18.789 1.00 94.50 85 GLU A C 1
ATOM 651 O O . GLU A 1 85 ? -2.199 -8.272 -18.459 1.00 94.50 85 GLU A O 1
ATOM 656 N N . ARG A 1 86 ? -0.481 -7.738 -19.809 1.00 92.38 86 ARG A N 1
ATOM 657 C CA . ARG A 1 86 ? -1.222 -6.799 -20.648 1.00 92.38 86 ARG A CA 1
ATOM 658 C C . ARG A 1 86 ? -0.922 -7.129 -22.108 1.00 92.38 86 ARG A C 1
ATOM 660 O O . ARG A 1 86 ? 0.222 -6.955 -22.520 1.00 92.38 86 ARG A O 1
ATOM 667 N N . PRO A 1 87 ? -1.899 -7.605 -22.896 1.00 93.62 87 PRO A N 1
ATOM 668 C CA . PRO A 1 87 ? -1.674 -7.906 -24.306 1.00 93.62 87 PRO A CA 1
ATOM 669 C C . PRO A 1 87 ? -1.091 -6.698 -25.048 1.00 93.62 87 PRO A C 1
ATOM 671 O O . PRO A 1 87 ? -1.602 -5.588 -24.915 1.00 93.62 87 PRO A O 1
ATOM 674 N N . GLY A 1 88 ? -0.001 -6.902 -25.792 1.00 95.81 88 GLY A N 1
ATOM 675 C CA . GLY A 1 88 ? 0.676 -5.835 -26.541 1.00 95.81 88 GLY A CA 1
ATOM 676 C C . GLY A 1 88 ? 1.482 -4.838 -25.696 1.00 95.81 88 GLY A C 1
ATOM 677 O O . GLY A 1 88 ? 2.010 -3.875 -26.246 1.00 95.81 88 GLY A O 1
ATOM 678 N N . HIS A 1 89 ? 1.613 -5.049 -24.383 1.00 93.00 89 HIS A N 1
ATOM 679 C CA . HIS A 1 89 ? 2.354 -4.159 -23.490 1.00 93.00 89 HIS A CA 1
ATOM 680 C C . HIS A 1 89 ? 3.227 -4.940 -22.498 1.00 93.00 89 HIS A C 1
ATOM 682 O O . HIS A 1 89 ? 2.933 -6.090 -22.172 1.00 93.00 89 HIS A O 1
ATOM 688 N N . PRO A 1 90 ? 4.275 -4.313 -21.933 1.00 92.12 90 PRO A N 1
ATOM 689 C CA . PRO A 1 90 ? 4.986 -4.893 -20.803 1.00 92.12 90 PRO A CA 1
ATOM 690 C C . PRO A 1 90 ? 4.030 -5.188 -19.645 1.00 92.12 90 PRO A C 1
ATOM 692 O O . PRO A 1 90 ? 3.084 -4.425 -19.394 1.00 92.12 90 PRO A O 1
ATOM 695 N N . SER A 1 91 ? 4.301 -6.267 -18.911 1.00 92.50 91 SER A N 1
ATOM 696 C CA . SER A 1 91 ? 3.551 -6.601 -17.701 1.00 92.50 91 SER A CA 1
ATOM 697 C C . SER A 1 91 ? 3.551 -5.426 -16.718 1.00 92.50 91 SER A C 1
ATOM 699 O O . SER A 1 91 ? 4.544 -4.708 -16.590 1.00 92.50 91 SER A O 1
ATOM 701 N N . TRP A 1 92 ? 2.416 -5.181 -16.066 1.00 92.81 92 TRP A N 1
ATOM 702 C CA . TRP A 1 92 ? 2.282 -4.124 -15.071 1.00 92.81 92 TRP A CA 1
ATOM 703 C C . TRP A 1 92 ? 2.743 -4.640 -13.701 1.00 92.81 92 TRP A C 1
ATOM 705 O O . TRP A 1 92 ? 2.105 -5.547 -13.155 1.00 92.81 92 TRP A O 1
ATOM 715 N N . PRO A 1 93 ? 3.829 -4.093 -13.125 1.00 93.56 93 PRO A N 1
ATOM 716 C CA . PRO A 1 93 ? 4.301 -4.497 -11.809 1.00 93.56 93 PRO A CA 1
ATOM 717 C C . PRO A 1 93 ? 3.398 -3.929 -10.712 1.00 93.56 93 PRO A C 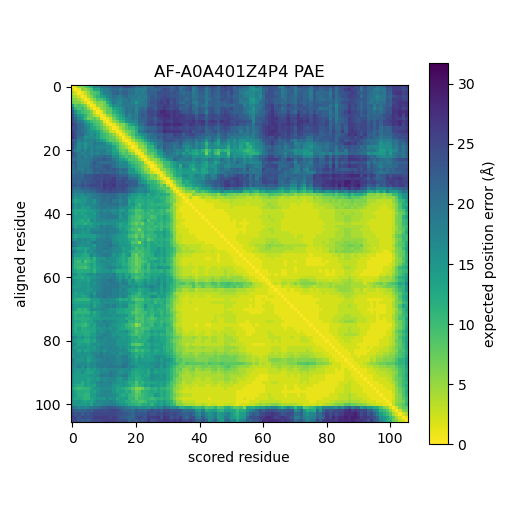1
ATOM 719 O O . PRO A 1 93 ? 3.271 -2.713 -10.542 1.00 93.56 93 PRO A O 1
ATOM 722 N N . GLY A 1 94 ? 2.804 -4.826 -9.935 1.00 94.06 94 GLY A N 1
ATOM 723 C CA . GLY A 1 94 ? 1.957 -4.523 -8.795 1.00 94.06 94 GLY A CA 1
ATOM 724 C C . GLY A 1 94 ? 2.542 -5.013 -7.476 1.00 94.06 94 GLY A C 1
ATOM 725 O O . GLY A 1 94 ? 3.379 -5.91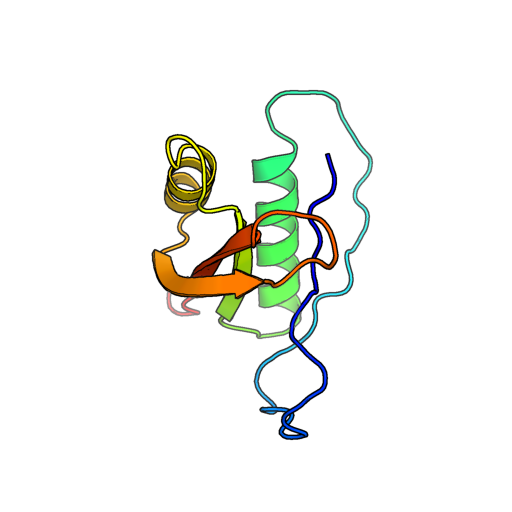6 -7.407 1.00 94.06 94 GLY A O 1
ATOM 726 N N . ARG A 1 95 ? 2.076 -4.416 -6.385 1.00 95.19 95 ARG A N 1
ATOM 727 C CA . ARG A 1 95 ? 2.344 -4.857 -5.021 1.00 95.19 95 ARG A CA 1
ATOM 728 C C . ARG A 1 95 ? 1.088 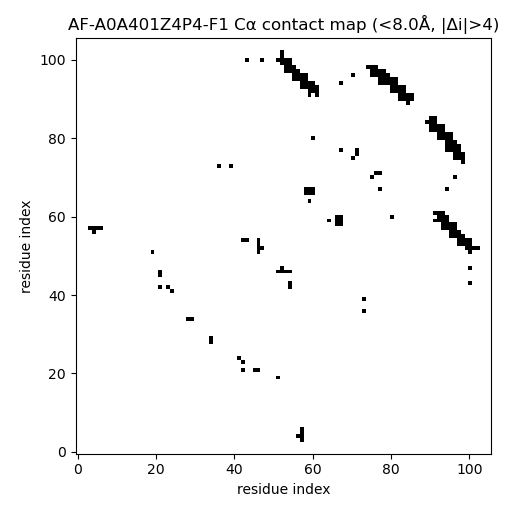-4.690 -4.186 1.00 95.19 95 ARG A C 1
ATOM 730 O O . ARG A 1 95 ? 0.493 -3.620 -4.134 1.00 95.19 95 ARG A O 1
ATOM 737 N N . LEU A 1 96 ? 0.691 -5.761 -3.518 1.00 95.38 96 LEU A N 1
ATOM 738 C CA . LEU A 1 96 ? -0.384 -5.739 -2.547 1.00 95.38 96 LEU A CA 1
ATOM 739 C C . LEU A 1 96 ? 0.143 -5.116 -1.256 1.00 95.38 96 LEU A C 1
ATOM 741 O O . LEU A 1 96 ? 1.136 -5.592 -0.698 1.00 95.38 96 LEU A O 1
ATOM 745 N N . LEU A 1 97 ? -0.536 -4.083 -0.772 1.00 95.75 97 LEU A N 1
ATOM 746 C CA . LEU A 1 97 ? -0.277 -3.468 0.526 1.00 95.75 97 LEU A CA 1
ATOM 747 C C . LEU A 1 97 ? -1.464 -3.721 1.458 1.00 95.75 97 LEU A C 1
ATOM 749 O O . LEU A 1 97 ? -2.604 -3.833 1.003 1.00 95.75 97 LEU A O 1
ATOM 753 N N . GLY A 1 98 ? -1.208 -3.807 2.762 1.00 94.62 98 GLY A N 1
ATOM 754 C CA . GLY A 1 98 ? -2.242 -4.013 3.775 1.00 94.62 98 GLY A CA 1
ATOM 755 C C . GLY A 1 98 ? -2.067 -3.124 4.999 1.00 94.62 98 GLY A C 1
ATOM 756 O O . GLY A 1 98 ? -0.948 -2.845 5.410 1.00 94.62 98 GLY A O 1
ATOM 757 N N . MET A 1 99 ? -3.179 -2.713 5.598 1.00 93.94 99 MET A N 1
ATOM 758 C CA . MET A 1 99 ? -3.229 -1.953 6.845 1.00 93.94 99 MET A CA 1
ATOM 759 C C . MET A 1 99 ? -4.247 -2.606 7.778 1.00 93.94 99 MET A C 1
ATOM 761 O O . MET A 1 99 ? -5.406 -2.788 7.398 1.00 93.94 99 MET A O 1
ATOM 765 N N . ARG A 1 100 ? -3.814 -2.962 8.991 1.00 90.56 100 ARG A N 1
ATOM 766 C CA . ARG A 1 100 ? -4.705 -3.472 10.039 1.00 90.56 100 ARG A CA 1
ATOM 767 C C . ARG A 1 100 ? -5.212 -2.332 10.915 1.00 90.56 100 ARG A C 1
ATOM 769 O O . ARG A 1 100 ? -4.430 -1.489 11.343 1.00 90.56 100 ARG A O 1
ATOM 776 N N . LEU A 1 101 ? -6.510 -2.334 11.188 1.00 86.19 101 LEU A N 1
ATOM 777 C CA . LEU A 1 101 ? -7.186 -1.417 12.097 1.00 86.19 101 LEU A CA 1
ATOM 778 C C . LEU A 1 101 ? -7.423 -2.164 13.408 1.00 86.19 101 LEU A C 1
ATOM 780 O O . LEU A 1 101 ? -8.464 -2.779 13.614 1.00 86.19 101 LEU A O 1
ATOM 784 N N . ASN A 1 102 ? -6.415 -2.209 14.273 1.00 69.44 102 ASN A N 1
ATOM 785 C CA . ASN A 1 102 ? -6.552 -2.899 15.551 1.00 69.44 102 ASN A CA 1
ATOM 786 C C . ASN A 1 102 ? -7.617 -2.175 16.394 1.00 69.44 102 ASN A C 1
ATOM 788 O O . ASN A 1 102 ? -7.430 -1.017 16.756 1.00 69.44 102 ASN A O 1
ATOM 792 N N . SER A 1 103 ? -8.689 -2.861 16.788 1.00 52.50 103 SER A N 1
ATOM 793 C CA . SER A 1 103 ? -9.734 -2.337 17.687 1.00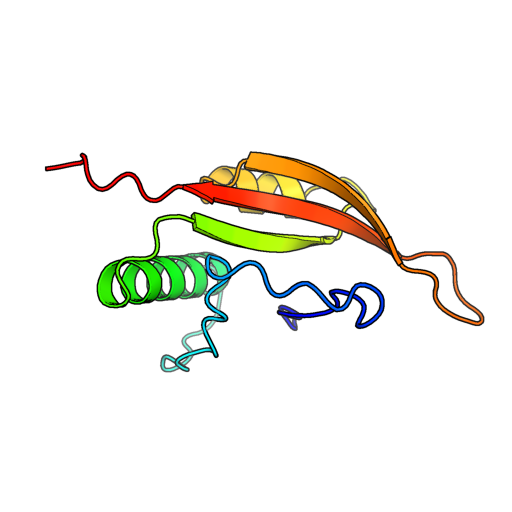 52.50 103 SER A CA 1
ATOM 794 C C . SER A 1 103 ? -9.275 -2.130 19.146 1.00 52.50 103 SER A C 1
ATOM 796 O O . SER A 1 103 ? -10.094 -1.842 20.013 1.00 52.50 103 SER A O 1
ATOM 798 N N . ARG A 1 104 ? -7.967 -2.245 19.429 1.00 47.59 104 ARG A N 1
ATOM 799 C CA . ARG A 1 104 ? -7.333 -2.033 20.747 1.00 47.59 104 ARG A CA 1
ATOM 800 C C . ARG A 1 104 ? -6.592 -0.694 20.878 1.00 47.59 104 ARG A C 1
ATOM 802 O O . ARG A 1 104 ? -5.640 -0.594 21.639 1.00 47.59 104 ARG A O 1
ATOM 809 N N . GLN A 1 105 ? -6.984 0.321 20.120 1.00 42.47 105 GLN A N 1
ATOM 810 C CA . GLN A 1 105 ? -6.643 1.704 20.462 1.00 42.47 105 GLN A CA 1
ATOM 811 C C . GLN A 1 105 ? -7.885 2.329 21.100 1.00 42.47 105 GLN A C 1
ATOM 813 O O . GLN A 1 105 ? -8.641 3.045 20.448 1.00 42.47 105 GLN A O 1
ATOM 818 N N . ARG A 1 106 ? -8.149 1.943 22.347 1.00 36.41 106 ARG A N 1
ATOM 819 C CA . ARG A 1 106 ? -9.030 2.657 23.270 1.00 36.41 106 ARG A CA 1
ATOM 820 C C . ARG A 1 106 ? -8.214 3.006 24.495 1.00 36.41 106 ARG A C 1
ATOM 822 O O . ARG A 1 106 ? -7.405 2.136 24.887 1.00 36.41 106 ARG A O 1
#